Protein AF-A0A3M2MD63-F1 (afdb_monomer_lite)

Organism: NCBI:txid2483351

pLDDT: mean 72.56, std 20.83, range [29.27, 95.12]

Structure (mmCIF, N/CA/C/O backbone):
data_AF-A0A3M2MD63-F1
#
_entry.id   AF-A0A3M2MD63-F1
#
loop_
_atom_site.group_PDB
_atom_site.id
_atom_site.type_symbol
_atom_site.label_atom_id
_atom_site.label_alt_id
_atom_site.label_comp_id
_atom_site.label_asym_id
_atom_site.label_entity_id
_atom_site.label_seq_id
_atom_site.pdbx_PDB_ins_code
_atom_site.Cartn_x
_atom_site.Cartn_y
_atom_site.Cartn_z
_atom_site.occupancy
_atom_site.B_iso_or_equiv
_atom_site.auth_seq_id
_atom_site.auth_comp_id
_atom_site.auth_asym_id
_atom_site.auth_atom_id
_atom_site.pdbx_PDB_model_num
ATOM 1 N N . MET A 1 1 ? -35.003 16.819 6.959 1.00 34.81 1 MET A N 1
ATOM 2 C CA . MET A 1 1 ? -33.809 17.686 7.062 1.00 34.81 1 MET A CA 1
ATOM 3 C C . MET A 1 1 ? -33.260 17.572 8.483 1.00 34.81 1 MET A C 1
ATOM 5 O O . MET A 1 1 ? -33.842 18.150 9.390 1.00 34.81 1 MET A O 1
ATOM 9 N N . ARG A 1 2 ? -32.245 16.727 8.723 1.00 33.16 2 ARG A N 1
ATOM 10 C CA . ARG A 1 2 ? -31.635 16.552 10.056 1.00 33.16 2 ARG A CA 1
ATOM 11 C C . ARG A 1 2 ? -30.313 17.308 10.093 1.00 33.16 2 ARG A C 1
ATOM 13 O O . ARG A 1 2 ? -29.448 17.103 9.254 1.00 33.16 2 ARG A O 1
ATOM 20 N N . ASN A 1 3 ? -30.243 18.237 11.033 1.00 32.06 3 ASN A N 1
ATOM 21 C CA . ASN A 1 3 ? -29.207 19.243 11.169 1.00 32.06 3 ASN A CA 1
ATOM 22 C C . ASN A 1 3 ? -28.054 18.652 12.000 1.00 32.06 3 ASN A C 1
ATOM 24 O O . ASN A 1 3 ? -28.182 18.498 13.214 1.00 32.06 3 ASN A O 1
ATOM 28 N N . THR A 1 4 ? -26.959 18.259 11.348 1.00 32.97 4 THR A N 1
ATOM 29 C CA . THR A 1 4 ? -25.766 17.706 12.005 1.00 32.97 4 THR A CA 1
ATOM 30 C C . THR A 1 4 ? -24.944 18.849 12.594 1.00 32.97 4 THR A C 1
ATOM 32 O O . THR A 1 4 ? -24.151 19.477 11.894 1.00 32.97 4 THR A O 1
ATOM 35 N N . ARG A 1 5 ? -25.121 19.143 13.885 1.00 36.31 5 ARG A N 1
ATOM 36 C CA . ARG A 1 5 ? -24.232 20.079 14.586 1.00 36.31 5 ARG A CA 1
ATOM 37 C C . ARG A 1 5 ? -22.973 19.344 15.037 1.00 36.31 5 ARG A C 1
ATOM 39 O O . ARG A 1 5 ? -23.037 18.423 15.843 1.00 36.31 5 ARG A O 1
ATOM 46 N N . ARG A 1 6 ? -21.835 19.762 14.483 1.00 39.31 6 ARG A N 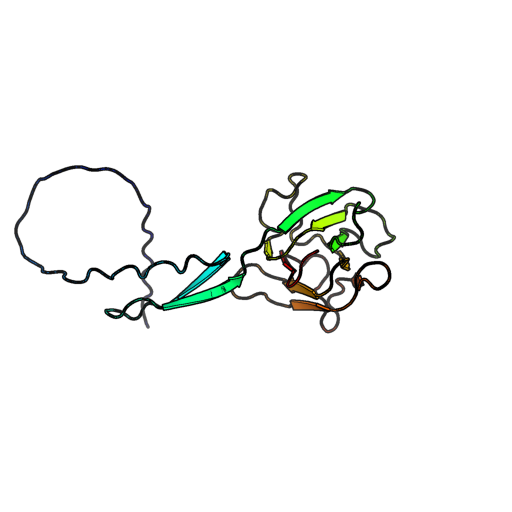1
ATOM 47 C CA . ARG A 1 6 ? -20.490 19.313 14.856 1.00 39.31 6 ARG A CA 1
ATOM 48 C C . ARG A 1 6 ? -20.013 20.150 16.041 1.00 39.31 6 ARG A C 1
ATOM 50 O O . ARG A 1 6 ? -19.951 21.369 15.920 1.00 39.31 6 ARG A O 1
ATOM 57 N N . PHE A 1 7 ? -19.648 19.512 17.149 1.00 33.44 7 PHE A N 1
ATOM 58 C CA . PHE A 1 7 ? -18.907 20.164 18.229 1.00 33.44 7 PHE A CA 1
ATOM 59 C C . PHE A 1 7 ? -17.486 19.601 18.271 1.00 33.44 7 PHE A C 1
ATOM 61 O O . PHE A 1 7 ? -17.294 18.390 18.339 1.00 33.44 7 PHE A O 1
ATOM 68 N N . ARG A 1 8 ? -16.494 20.495 18.201 1.00 36.56 8 ARG A N 1
ATOM 69 C CA . ARG A 1 8 ? -15.094 20.211 18.535 1.00 36.56 8 ARG A CA 1
ATOM 70 C C . ARG A 1 8 ? -14.917 20.515 20.022 1.00 36.56 8 ARG A C 1
ATOM 72 O O . ARG A 1 8 ? -15.187 21.643 20.421 1.00 36.56 8 ARG A O 1
ATOM 79 N N . LEU A 1 9 ? -14.446 19.556 20.816 1.00 33.88 9 LEU A N 1
ATOM 80 C CA . LEU A 1 9 ? -13.832 19.865 22.109 1.00 33.88 9 LEU A CA 1
ATOM 81 C C . LEU A 1 9 ? -12.313 19.798 21.943 1.00 33.88 9 LEU A C 1
ATOM 83 O O . LEU A 1 9 ? -11.765 18.740 21.647 1.00 33.88 9 LEU A O 1
ATOM 87 N N . GLN A 1 10 ? -11.649 20.940 22.126 1.00 35.09 10 GLN A N 1
ATOM 88 C CA . GLN A 1 10 ? -10.228 20.991 22.454 1.00 35.09 10 GLN A CA 1
ATOM 89 C C . GLN A 1 10 ? -10.098 20.759 23.960 1.00 35.09 10 GLN A C 1
ATOM 91 O O . GLN A 1 10 ? -10.742 21.444 24.755 1.00 35.09 10 GLN A O 1
ATOM 96 N N . ALA A 1 11 ? -9.293 19.776 24.349 1.00 36.00 11 ALA A N 1
ATOM 97 C CA . ALA A 1 11 ? -8.938 19.563 25.740 1.00 36.00 11 ALA A CA 1
ATOM 98 C C . ALA A 1 11 ? -7.931 20.640 26.166 1.00 36.00 11 ALA A C 1
ATOM 100 O O . ALA A 1 11 ? -6.835 20.712 25.615 1.00 36.00 11 ALA A O 1
ATOM 101 N N . ALA A 1 12 ? -8.291 21.457 27.153 1.00 34.31 12 ALA A N 1
ATOM 102 C CA . ALA A 1 12 ? -7.340 22.256 27.913 1.00 34.31 12 ALA A CA 1
ATOM 103 C C . ALA A 1 12 ? -7.450 21.845 29.383 1.00 34.31 12 ALA A C 1
ATOM 105 O O . ALA A 1 12 ? -8.503 21.979 30.007 1.00 34.31 12 ALA A O 1
ATOM 106 N N . ALA A 1 13 ? -6.362 21.283 29.904 1.00 42.88 13 ALA A N 1
ATOM 107 C CA . ALA A 1 13 ? -6.184 20.991 31.315 1.00 42.88 13 ALA A CA 1
ATOM 108 C C . ALA A 1 13 ? -5.993 22.307 32.087 1.00 42.88 13 ALA A C 1
ATOM 110 O O . ALA A 1 13 ? -5.172 23.135 31.700 1.00 42.88 13 ALA A O 1
ATOM 111 N N . GLY A 1 14 ? -6.731 22.498 33.179 1.00 31.11 14 GLY A N 1
ATOM 112 C CA . GLY A 1 14 ? -6.553 23.655 34.055 1.00 31.11 14 GLY A CA 1
ATOM 113 C C . GLY A 1 14 ? -7.617 23.725 35.143 1.00 31.11 14 GLY A C 1
ATOM 114 O O . GLY A 1 14 ? -8.774 24.025 34.869 1.00 31.11 14 GLY A O 1
ATOM 115 N N . ALA A 1 15 ? -7.215 23.420 36.376 1.00 42.81 15 ALA A N 1
ATOM 116 C CA . ALA A 1 15 ? -8.030 23.535 37.578 1.00 42.81 15 ALA A CA 1
ATOM 117 C C . ALA A 1 15 ? -8.294 25.010 37.942 1.00 42.81 15 ALA A C 1
ATOM 119 O O . ALA A 1 15 ? -7.376 25.827 37.924 1.00 42.81 15 ALA A O 1
ATOM 120 N N . GLY A 1 16 ? -9.530 25.331 38.333 1.00 29.27 16 GLY A N 1
ATOM 121 C CA . GLY A 1 16 ? -9.920 26.637 38.869 1.00 29.27 16 GLY A CA 1
ATOM 122 C C . GLY A 1 16 ? -11.284 26.562 39.557 1.00 29.27 16 GLY A C 1
ATOM 123 O O . GLY A 1 16 ? -12.254 26.087 38.972 1.00 29.27 16 GLY A O 1
ATOM 124 N N . ILE A 1 17 ? -11.337 26.976 40.823 1.00 39.66 17 ILE A N 1
ATOM 125 C CA . ILE A 1 17 ? -12.488 26.877 41.729 1.00 39.66 17 ILE A CA 1
ATOM 126 C C . ILE A 1 17 ? -13.294 28.198 41.752 1.00 39.66 17 ILE A C 1
ATOM 128 O O . ILE A 1 17 ? -12.709 29.265 41.890 1.00 39.66 17 ILE A O 1
ATOM 132 N N . LEU A 1 18 ? -14.630 28.048 41.703 1.00 38.09 18 LEU A N 1
ATOM 133 C CA . LEU A 1 18 ? -15.760 28.895 42.166 1.00 38.09 18 LEU A CA 1
ATOM 134 C C . LEU A 1 18 ? -15.933 30.356 41.686 1.00 38.09 18 LEU A C 1
ATOM 136 O O . LEU A 1 18 ? -15.245 31.261 42.140 1.00 38.09 18 LEU A O 1
ATOM 140 N N . ALA A 1 19 ? -17.056 30.602 40.994 1.00 30.23 19 ALA A N 1
ATOM 141 C CA . ALA A 1 19 ? -18.049 31.633 41.345 1.00 30.23 19 ALA A CA 1
ATOM 142 C C . ALA A 1 19 ? -19.408 31.266 40.709 1.00 30.23 19 ALA A C 1
ATOM 144 O O . ALA A 1 19 ? -19.462 30.848 39.555 1.00 30.23 19 ALA A O 1
ATOM 145 N N . GLY A 1 20 ? -20.486 31.318 41.497 1.00 30.05 20 GLY A N 1
ATOM 146 C CA . GLY A 1 20 ? -21.765 30.668 41.193 1.00 30.05 20 GLY A CA 1
ATOM 147 C C . GLY A 1 20 ? -22.733 31.424 40.282 1.00 30.05 20 GLY A C 1
ATOM 148 O O . GLY A 1 20 ? -22.496 32.566 39.917 1.00 30.05 20 GLY A O 1
ATOM 149 N N . LEU A 1 21 ? -23.851 30.749 39.979 1.00 31.62 21 LEU A N 1
ATOM 150 C CA . LEU A 1 21 ? -25.202 31.301 39.784 1.00 31.62 21 LEU A CA 1
ATOM 151 C C . LEU A 1 21 ? -26.216 30.143 39.615 1.00 31.62 21 LEU A C 1
ATOM 153 O O . LEU A 1 21 ? -26.246 29.445 38.609 1.00 31.62 21 LEU A O 1
ATOM 157 N N . THR A 1 22 ? -26.983 29.921 40.686 1.00 39.66 22 THR A N 1
ATOM 158 C CA . THR A 1 22 ? -28.378 29.437 40.794 1.00 39.66 22 THR A CA 1
ATOM 159 C C . THR A 1 22 ? -29.014 28.606 39.660 1.00 39.66 22 THR A C 1
ATOM 161 O O . THR A 1 22 ? -29.437 29.153 38.643 1.00 39.66 22 THR A O 1
ATOM 164 N N . GLY A 1 23 ? -29.272 27.320 39.949 1.00 29.58 23 GLY A N 1
ATOM 165 C CA . GLY A 1 23 ? -30.350 26.515 39.345 1.00 29.58 23 GLY A CA 1
ATOM 166 C C . GLY A 1 23 ? -30.011 25.018 39.235 1.00 29.58 23 GLY A C 1
ATOM 167 O O . GLY A 1 23 ? -29.048 24.685 38.548 1.00 29.58 23 GLY A O 1
ATOM 168 N N . PRO A 1 24 ? -30.758 24.078 39.859 1.00 36.44 24 PRO A N 1
ATOM 169 C CA . PRO A 1 24 ? -30.498 22.658 39.668 1.00 36.44 24 PRO A CA 1
ATOM 170 C C . PRO A 1 24 ? -31.145 22.193 38.358 1.00 36.44 24 PRO A C 1
ATOM 172 O O . PRO A 1 24 ? -32.251 21.659 38.352 1.00 36.44 24 PRO A O 1
ATOM 175 N N . ILE A 1 25 ? -30.454 22.364 37.231 1.00 39.12 25 ILE A N 1
ATOM 176 C CA . ILE A 1 25 ? -30.670 21.455 36.103 1.00 39.12 25 ILE A CA 1
ATOM 177 C C . ILE A 1 25 ? -29.810 20.236 36.408 1.00 39.12 25 ILE A C 1
ATOM 179 O O . ILE A 1 25 ? -28.601 20.236 36.181 1.00 39.12 25 ILE A O 1
ATOM 183 N N . ALA A 1 26 ? -30.433 19.205 36.973 1.00 34.47 26 ALA A N 1
ATOM 184 C CA . ALA A 1 26 ? -29.820 17.894 37.079 1.00 34.47 26 ALA A CA 1
ATOM 185 C C . ALA A 1 26 ? -29.633 17.322 35.662 1.00 34.47 26 ALA A C 1
ATOM 187 O O . ALA A 1 26 ? -30.450 16.550 35.170 1.00 34.47 26 ALA A O 1
ATOM 188 N N . LEU A 1 27 ? -28.542 17.700 34.992 1.00 33.81 27 LEU A N 1
ATOM 189 C CA . LEU A 1 27 ? -27.960 16.919 33.903 1.00 33.81 27 LEU A CA 1
ATOM 190 C C . LEU A 1 27 ? -27.228 15.723 34.526 1.00 33.81 27 LEU A C 1
ATOM 192 O O . LEU A 1 27 ? -26.007 15.606 34.477 1.00 33.81 27 LEU A O 1
ATOM 196 N N . THR A 1 28 ? -27.987 14.811 35.135 1.00 37.47 28 THR A N 1
ATOM 197 C CA . THR A 1 28 ? -27.510 13.455 35.417 1.00 37.47 28 THR A CA 1
ATOM 198 C C . THR A 1 28 ? -27.491 12.689 34.104 1.00 37.47 28 THR A C 1
ATOM 200 O O . THR A 1 28 ? -28.397 11.935 33.768 1.00 37.47 28 THR A O 1
ATOM 203 N N . GLY A 1 29 ? -26.450 12.954 33.330 1.00 34.41 29 GLY A N 1
ATOM 204 C CA . GLY A 1 29 ? -26.118 12.259 32.101 1.00 34.41 29 GLY A CA 1
ATOM 205 C C . GLY A 1 29 ? -24.608 12.210 31.968 1.00 34.41 29 GLY A C 1
ATOM 206 O O . GLY A 1 29 ? -24.067 12.645 30.958 1.00 34.41 29 GLY A O 1
ATOM 207 N N . ALA A 1 30 ? -23.915 11.742 33.010 1.00 38.88 30 ALA A N 1
ATOM 208 C CA . ALA A 1 30 ? -22.545 11.292 32.847 1.00 38.88 30 ALA A CA 1
ATOM 209 C C . ALA A 1 30 ? -22.605 10.101 31.886 1.00 38.88 30 ALA A C 1
ATOM 211 O O . ALA A 1 30 ? -22.889 8.978 32.297 1.00 38.88 30 ALA A O 1
ATOM 212 N N . ALA A 1 31 ? -22.416 10.363 30.591 1.00 40.56 31 ALA A N 1
ATOM 213 C CA . ALA A 1 31 ? -22.064 9.325 29.645 1.00 40.56 31 ALA A CA 1
ATOM 214 C C . ALA A 1 31 ? -20.785 8.700 30.202 1.00 40.56 31 ALA A C 1
ATOM 216 O O . ALA A 1 31 ? -19.716 9.309 30.148 1.00 40.56 31 ALA A O 1
ATOM 217 N N . GLN A 1 32 ? -20.916 7.542 30.849 1.00 41.22 32 GLN A N 1
ATOM 218 C CA . GLN A 1 32 ? -19.768 6.758 31.257 1.00 41.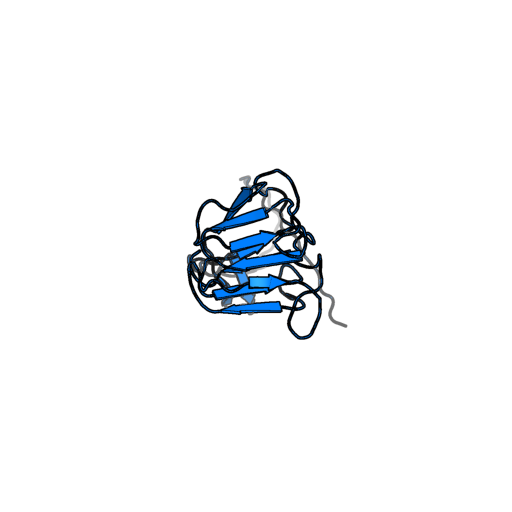22 32 GLN A CA 1
ATOM 219 C C . GLN A 1 32 ? -19.007 6.448 29.977 1.00 41.22 32 GLN A C 1
ATOM 221 O O . GLN A 1 32 ? -19.478 5.683 29.134 1.00 41.22 32 GLN A O 1
ATOM 226 N N . ALA A 1 33 ? -17.869 7.125 29.811 1.00 43.53 33 ALA A N 1
ATOM 227 C CA . ALA A 1 33 ? -16.887 6.767 28.815 1.00 43.53 33 ALA A CA 1
ATOM 228 C C . ALA A 1 33 ? -16.589 5.290 29.054 1.00 43.53 33 ALA A C 1
ATOM 230 O O . ALA A 1 33 ? -16.079 4.914 30.113 1.00 43.53 33 ALA A O 1
ATOM 231 N N . ALA A 1 34 ? -17.029 4.450 28.120 1.00 44.78 34 ALA A N 1
ATOM 232 C CA . ALA A 1 34 ? -16.710 3.043 28.168 1.00 44.78 34 ALA A CA 1
ATOM 233 C C . ALA A 1 34 ? -15.178 2.930 28.202 1.00 44.78 34 ALA A C 1
ATOM 235 O O . ALA A 1 34 ? -14.499 3.716 27.529 1.00 44.78 34 ALA A O 1
ATOM 236 N N . PRO A 1 35 ? -14.620 2.013 29.007 1.00 43.56 35 PRO A N 1
ATOM 237 C CA . PRO A 1 35 ? -13.191 1.771 28.986 1.00 43.56 35 PRO A CA 1
ATOM 238 C C . PRO A 1 35 ? -12.800 1.461 27.542 1.00 43.56 35 PRO A C 1
ATOM 240 O O . PRO A 1 35 ? -13.350 0.548 26.923 1.00 43.56 35 PRO A O 1
ATOM 243 N N . THR A 1 36 ? -11.886 2.259 26.994 1.00 47.47 36 THR A N 1
ATOM 244 C CA . THR A 1 36 ? -11.229 1.960 25.729 1.00 47.47 36 THR A CA 1
ATOM 245 C C . THR A 1 36 ? -10.677 0.551 25.851 1.00 47.47 36 THR A C 1
ATOM 247 O O . THR A 1 36 ? -9.856 0.276 26.729 1.00 47.47 36 THR A O 1
ATOM 250 N N . ALA A 1 37 ? -11.176 -0.363 25.018 1.00 45.34 37 ALA A N 1
ATOM 251 C CA . ALA A 1 37 ? -10.575 -1.674 24.880 1.00 45.34 37 ALA A CA 1
ATOM 252 C C . ALA A 1 37 ? -9.113 -1.436 24.495 1.00 45.34 37 ALA A C 1
ATOM 254 O O . ALA A 1 37 ? -8.808 -0.968 23.401 1.00 45.34 37 ALA A O 1
ATOM 255 N N . LYS A 1 38 ? -8.224 -1.660 25.461 1.00 45.16 38 LYS A N 1
ATOM 256 C CA . LYS A 1 38 ? -6.783 -1.538 25.312 1.00 45.16 38 LYS A CA 1
ATOM 257 C C . LYS A 1 38 ? -6.329 -2.784 24.561 1.00 45.16 38 LYS A C 1
ATOM 259 O O . LYS A 1 38 ? -5.952 -3.779 25.168 1.00 45.16 38 LYS A O 1
ATOM 264 N N . GLY A 1 39 ? -6.522 -2.764 23.254 1.00 49.81 39 GLY A N 1
ATOM 265 C CA . GLY A 1 39 ? -6.186 -3.861 22.369 1.00 49.81 39 GLY A CA 1
ATOM 266 C C . GLY A 1 39 ? -5.979 -3.301 20.981 1.00 49.81 39 GLY A C 1
ATOM 267 O O . GLY A 1 39 ? -6.956 -2.982 20.311 1.00 49.81 39 GLY A O 1
ATOM 268 N N . ASP A 1 40 ? -4.709 -3.153 20.627 1.00 65.25 40 ASP A N 1
ATOM 269 C CA . ASP A 1 40 ? -4.138 -3.068 19.290 1.00 65.25 40 ASP A CA 1
ATOM 270 C C . ASP A 1 40 ? -5.095 -2.540 18.208 1.00 65.25 40 ASP A C 1
ATOM 272 O O . ASP A 1 40 ? -5.453 -3.274 17.280 1.00 65.25 40 ASP A O 1
ATOM 276 N N . CYS A 1 41 ? -5.548 -1.289 18.313 1.00 62.44 41 CYS A N 1
ATOM 277 C CA . CYS A 1 41 ? -6.488 -0.733 17.345 1.00 62.44 41 CYS A CA 1
ATOM 278 C C . CYS A 1 41 ? -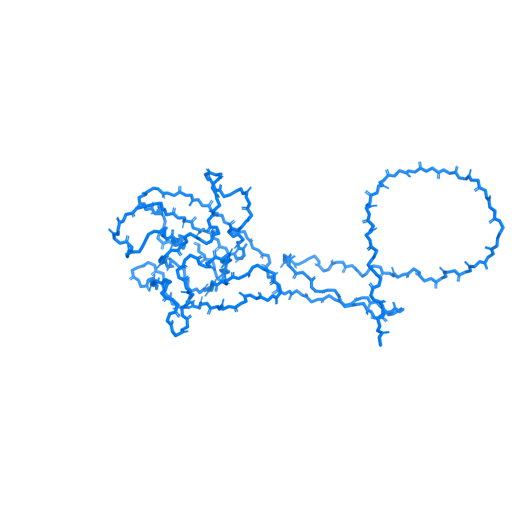6.119 0.680 16.908 1.00 62.44 41 CYS A C 1
ATOM 280 O O . CYS A 1 41 ? -6.255 1.638 17.667 1.00 62.44 41 CYS A O 1
ATOM 282 N N . GLN A 1 42 ? -5.746 0.818 15.636 1.00 68.25 42 GLN A N 1
ATOM 283 C CA . GLN A 1 42 ? -5.367 2.106 15.057 1.00 68.25 42 GLN A CA 1
ATOM 284 C C . GLN A 1 42 ? -6.587 2.927 14.616 1.00 68.25 42 GLN A C 1
ATOM 286 O O . GLN A 1 42 ? -6.604 4.147 14.755 1.00 68.25 42 GLN A O 1
ATOM 291 N N . VAL A 1 43 ? -7.647 2.264 14.132 1.00 70.62 43 VAL A N 1
ATOM 292 C CA . VAL A 1 43 ? -8.925 2.911 13.786 1.00 70.62 43 VAL A CA 1
ATOM 293 C C . VAL A 1 43 ? -10.064 2.226 14.527 1.00 70.62 43 VAL A C 1
ATOM 295 O O . VAL A 1 43 ? -10.406 1.077 14.242 1.00 70.62 43 VAL A O 1
ATOM 298 N N . THR A 1 44 ? -10.675 2.959 15.459 1.00 72.69 44 THR A N 1
ATOM 299 C CA . THR A 1 44 ? -11.813 2.489 16.259 1.00 72.69 44 THR A CA 1
ATOM 300 C C . THR A 1 44 ? -13.099 3.189 15.829 1.00 72.69 44 THR A C 1
ATOM 302 O O . THR A 1 44 ? -13.216 4.411 15.903 1.00 72.69 44 THR A O 1
ATOM 305 N N . GLU A 1 45 ? -14.097 2.406 15.433 1.00 77.00 45 GLU A N 1
ATOM 306 C CA . GLU A 1 45 ? -15.479 2.853 15.300 1.00 77.00 45 GLU A CA 1
ATOM 307 C C . GLU A 1 45 ? -16.116 2.967 16.683 1.00 77.00 45 GLU A C 1
ATOM 309 O O . GLU A 1 45 ? -16.099 2.009 17.456 1.00 77.00 45 GLU A O 1
ATOM 314 N N . ILE A 1 46 ? -16.706 4.123 16.989 1.00 81.88 46 ILE A N 1
ATOM 315 C CA . ILE A 1 46 ? -17.444 4.350 18.234 1.00 81.88 46 ILE A CA 1
ATOM 316 C C . ILE A 1 46 ? -18.912 4.580 17.887 1.00 81.88 46 ILE A C 1
ATOM 318 O O . ILE A 1 46 ? -19.265 5.582 17.267 1.00 81.88 46 ILE A O 1
ATOM 322 N N . THR A 1 47 ? -19.782 3.669 18.311 1.00 82.31 47 THR A N 1
ATOM 323 C CA . THR A 1 47 ? -21.233 3.827 18.197 1.00 82.31 47 THR A CA 1
ATOM 324 C C . THR A 1 47 ? -21.789 4.389 19.499 1.00 82.31 47 THR A C 1
ATOM 326 O O . THR A 1 47 ? -21.682 3.770 20.558 1.00 82.31 47 THR A O 1
ATOM 329 N N . LEU A 1 48 ? -22.406 5.568 19.422 1.00 87.94 48 LEU A N 1
ATOM 330 C CA . LEU A 1 48 ? -23.055 6.217 20.560 1.00 87.94 48 LEU A CA 1
ATOM 331 C C . LEU A 1 48 ? -24.540 5.844 20.601 1.00 87.94 48 LEU A C 1
ATOM 333 O O . LEU A 1 48 ? -25.270 6.082 19.641 1.00 87.94 48 LEU A O 1
ATOM 337 N N . HIS A 1 49 ? -24.996 5.314 21.736 1.00 87.31 49 HIS A N 1
ATOM 338 C CA . HIS A 1 49 ? -26.365 4.809 21.923 1.00 87.31 49 HIS A CA 1
ATOM 339 C C . HIS A 1 49 ? -27.219 5.715 22.832 1.00 87.31 49 HIS A C 1
ATOM 341 O O . HIS A 1 49 ? -28.119 5.249 23.533 1.00 87.31 49 HIS A O 1
ATOM 347 N N . GLY A 1 50 ? -26.930 7.021 22.850 1.00 84.81 50 GLY A N 1
ATOM 348 C CA . GLY A 1 50 ? -27.614 7.994 23.707 1.00 84.81 50 GLY A CA 1
ATOM 349 C C . GLY A 1 50 ? -27.249 7.821 25.184 1.00 84.81 50 GLY A C 1
ATOM 350 O O . GLY A 1 50 ? -26.111 8.071 25.564 1.00 84.81 50 GLY A O 1
ATOM 351 N N . SER A 1 51 ? -28.214 7.410 26.014 1.00 86.69 51 SER A N 1
ATOM 352 C CA . SER A 1 51 ? -28.010 7.140 27.449 1.00 86.69 51 SER A CA 1
ATOM 353 C C . SER A 1 51 ? -27.411 5.760 27.740 1.00 86.69 51 SER A C 1
ATOM 355 O O . SER A 1 51 ? -27.062 5.471 28.883 1.00 86.69 51 SER A O 1
ATOM 357 N N . ARG A 1 52 ? -27.310 4.892 26.727 1.00 86.12 52 ARG A N 1
ATOM 358 C CA . ARG A 1 52 ? -26.664 3.582 26.852 1.00 86.12 52 ARG A CA 1
ATOM 359 C C . ARG A 1 52 ? -25.154 3.720 26.614 1.00 86.12 52 ARG A C 1
ATOM 361 O O . ARG A 1 52 ? -24.752 4.601 25.849 1.00 86.12 52 ARG A O 1
ATOM 368 N N . PRO A 1 53 ? -24.325 2.846 27.215 1.00 80.19 53 PRO A N 1
ATOM 369 C CA . PRO A 1 53 ? -22.882 2.855 26.992 1.00 80.19 53 PRO A CA 1
ATOM 370 C C . PRO A 1 53 ? -22.537 2.813 25.503 1.00 80.19 53 PRO A C 1
ATOM 372 O O . PRO A 1 53 ? -23.184 2.095 24.737 1.00 80.19 53 PRO A O 1
ATOM 375 N N . ALA A 1 54 ? -21.521 3.578 25.101 1.00 81.44 54 ALA A N 1
ATOM 376 C CA . ALA A 1 54 ? -20.986 3.515 23.747 1.00 81.44 54 ALA A CA 1
ATOM 377 C C . ALA A 1 54 ? -20.435 2.111 23.45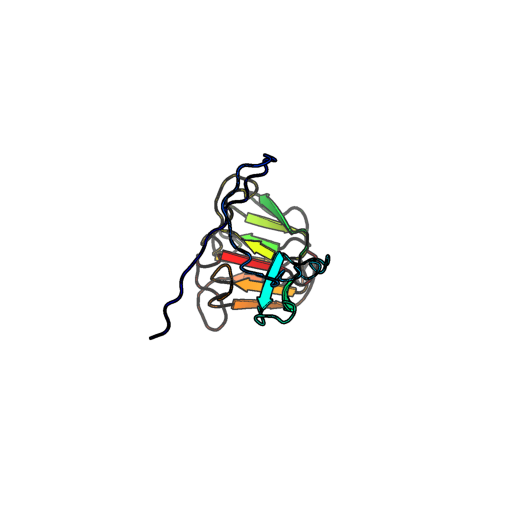7 1.00 81.44 54 ALA A C 1
ATOM 379 O O . ALA A 1 54 ? -19.861 1.468 24.337 1.00 81.44 54 ALA A O 1
ATOM 380 N N . THR A 1 55 ? -20.603 1.635 22.225 1.00 83.06 55 THR A N 1
ATOM 381 C CA . THR A 1 55 ? -19.942 0.410 21.758 1.00 83.06 55 THR A CA 1
ATOM 382 C C . THR A 1 55 ? -18.781 0.769 20.855 1.00 83.06 55 THR A C 1
ATOM 384 O O . THR A 1 55 ? -18.836 1.758 20.127 1.00 83.06 55 THR A O 1
ATOM 387 N N . HIS A 1 56 ? -17.744 -0.057 20.882 1.00 76.44 56 HIS A N 1
ATOM 388 C CA . HIS A 1 56 ? -16.535 0.147 20.101 1.00 76.44 56 HIS A CA 1
ATOM 389 C C . HIS A 1 56 ? -16.323 -1.054 19.186 1.00 76.44 56 HIS A C 1
ATOM 391 O O . HIS A 1 56 ? -16.474 -2.195 19.626 1.00 76.44 56 HIS A O 1
ATOM 397 N N . ARG A 1 57 ? -15.965 -0.808 17.927 1.00 75.12 57 ARG A N 1
ATOM 398 C CA . ARG A 1 57 ? -15.544 -1.845 16.984 1.00 75.12 57 ARG A CA 1
ATOM 399 C C . ARG A 1 57 ? -14.192 -1.460 16.407 1.00 75.12 57 ARG A C 1
ATOM 401 O O . ARG A 1 57 ? -14.035 -0.366 15.871 1.00 75.12 57 ARG A O 1
ATOM 408 N N . CYS A 1 58 ? -13.216 -2.353 16.526 1.00 72.56 58 CYS A N 1
ATOM 409 C CA . CYS A 1 58 ? -11.937 -2.136 15.874 1.00 72.56 58 CYS A CA 1
ATOM 410 C C . CYS A 1 58 ? -12.074 -2.404 14.378 1.00 72.56 58 CYS A C 1
ATOM 412 O O . CYS A 1 58 ? -12.541 -3.474 13.988 1.00 72.56 58 CYS A O 1
ATOM 414 N N . LEU A 1 59 ? -11.690 -1.4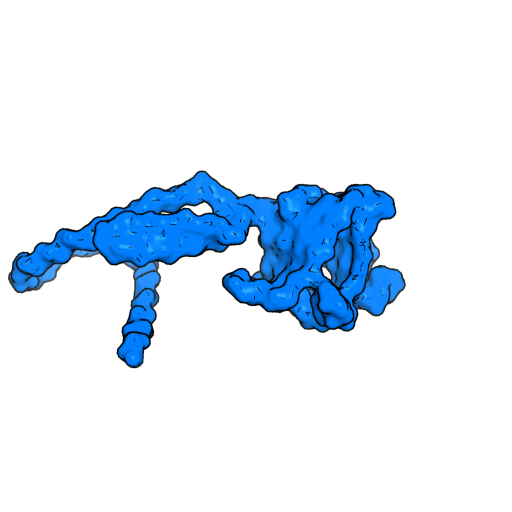31 13.557 1.00 68.94 59 LEU A N 1
ATOM 415 C CA . LEU A 1 59 ? -11.719 -1.563 12.103 1.00 68.94 59 LEU A CA 1
ATOM 416 C C . LEU A 1 59 ? -10.352 -1.907 11.527 1.00 68.94 59 LEU A C 1
ATOM 418 O O . LEU A 1 59 ? -10.282 -2.541 10.480 1.00 68.94 59 LEU A O 1
ATOM 422 N N . ARG A 1 60 ? -9.269 -1.505 12.201 1.00 65.75 60 ARG A N 1
ATOM 423 C CA . ARG A 1 60 ? -7.897 -1.800 11.778 1.00 65.75 60 ARG A CA 1
ATOM 424 C C . ARG A 1 60 ? -7.036 -2.183 12.969 1.00 65.75 60 ARG A C 1
ATOM 426 O O . ARG A 1 60 ? -6.944 -1.422 13.933 1.00 65.75 60 ARG A O 1
ATOM 433 N N . LYS A 1 61 ? -6.415 -3.357 12.866 1.00 61.09 61 LYS A N 1
ATOM 434 C CA . LYS A 1 61 ? -5.510 -3.904 13.875 1.00 61.09 61 LYS A CA 1
ATOM 435 C C . LYS A 1 61 ? -4.223 -3.077 13.918 1.00 61.09 61 LYS A C 1
ATOM 437 O O . LYS A 1 61 ? -3.650 -2.785 12.874 1.00 61.09 61 LYS A O 1
ATOM 442 N N . GLU A 1 62 ? -3.790 -2.705 15.112 1.00 61.06 62 GLU A N 1
ATOM 443 C CA . GLU A 1 62 ? -2.495 -2.071 15.351 1.00 61.06 62 GLU A CA 1
ATOM 444 C C . GLU A 1 62 ? -1.385 -3.106 15.154 1.00 61.06 62 GLU A C 1
ATOM 446 O O . GLU A 1 62 ? -1.512 -4.285 15.502 1.00 61.06 62 GLU A O 1
ATOM 451 N N . GLY A 1 63 ? -0.304 -2.653 14.546 1.00 61.22 63 GLY A N 1
ATOM 452 C CA . GLY A 1 63 ? 0.919 -3.407 14.369 1.00 61.22 63 GLY A CA 1
ATOM 453 C C . GLY A 1 63 ? 2.052 -2.433 14.081 1.00 61.22 63 GLY A C 1
ATOM 454 O O . GLY A 1 63 ? 1.813 -1.280 13.714 1.00 61.22 63 GLY A O 1
ATOM 455 N N . THR A 1 64 ? 3.283 -2.875 14.300 1.00 69.56 64 THR A N 1
ATOM 456 C CA . THR A 1 64 ? 4.459 -2.053 14.032 1.00 69.56 64 THR A CA 1
ATOM 457 C C . THR A 1 64 ? 4.860 -2.246 12.578 1.00 69.56 64 THR A C 1
ATOM 459 O O . THR A 1 64 ? 5.465 -3.261 12.241 1.00 69.56 64 THR A O 1
ATOM 462 N N . VAL A 1 65 ? 4.539 -1.275 11.723 1.00 74.06 65 VAL A N 1
ATOM 463 C CA . VAL A 1 65 ? 5.088 -1.190 10.365 1.00 74.06 65 VAL A CA 1
ATOM 464 C C . VAL A 1 65 ? 6.283 -0.242 10.382 1.00 74.06 65 VAL A C 1
ATOM 466 O O . VAL A 1 65 ? 6.175 0.889 10.850 1.00 74.06 65 VAL A O 1
ATOM 469 N N . THR A 1 66 ? 7.425 -0.701 9.880 1.00 75.19 66 THR A N 1
ATOM 470 C CA . THR A 1 66 ? 8.674 0.065 9.818 1.00 75.19 66 THR A CA 1
ATOM 471 C C . THR A 1 66 ? 9.039 0.324 8.354 1.00 75.19 66 THR A C 1
ATOM 473 O O . THR A 1 66 ? 9.564 -0.580 7.696 1.00 75.19 66 THR A O 1
ATOM 476 N N . PRO A 1 67 ? 8.747 1.521 7.813 1.00 75.00 67 PRO A N 1
ATOM 477 C CA . PRO A 1 67 ? 9.193 1.909 6.481 1.00 75.00 67 PRO A CA 1
ATOM 478 C C . PRO A 1 67 ? 10.684 2.284 6.483 1.00 75.00 67 PRO A C 1
ATOM 480 O O . PRO A 1 67 ? 11.166 2.962 7.389 1.00 75.00 67 PRO A O 1
ATOM 483 N N . ASN A 1 68 ? 11.410 1.889 5.441 1.00 77.50 68 ASN A N 1
ATOM 484 C CA . ASN A 1 68 ? 12.789 2.280 5.159 1.00 77.50 68 ASN A CA 1
ATOM 485 C C . ASN A 1 68 ? 12.950 2.514 3.649 1.00 77.50 68 ASN A C 1
ATOM 487 O O . ASN A 1 68 ? 12.486 1.707 2.854 1.00 77.50 68 ASN A O 1
ATOM 491 N N . VAL A 1 69 ? 13.602 3.597 3.230 1.00 69.56 69 VAL A N 1
ATOM 492 C CA . VAL A 1 69 ? 13.817 3.895 1.806 1.00 69.56 69 VAL A CA 1
ATOM 493 C C . VAL A 1 69 ? 15.208 3.425 1.381 1.00 69.56 69 VAL A C 1
ATOM 495 O O . VAL A 1 69 ? 16.213 3.790 1.986 1.00 69.56 69 VAL A O 1
ATOM 498 N N . SER A 1 70 ? 15.272 2.657 0.294 1.00 72.56 70 SER A N 1
ATOM 499 C CA . SER A 1 70 ? 16.510 2.257 -0.378 1.00 72.56 70 SER A CA 1
ATOM 500 C C . SER A 1 70 ? 16.523 2.745 -1.826 1.00 72.56 70 SER A C 1
ATOM 502 O O . SER A 1 70 ? 15.490 2.895 -2.470 1.00 72.56 70 SER A O 1
ATOM 504 N N . VAL A 1 71 ? 17.714 3.002 -2.367 1.00 59.03 71 VAL A N 1
ATOM 505 C CA . VAL A 1 71 ? 17.891 3.541 -3.730 1.00 59.03 71 VAL A CA 1
ATOM 506 C C . VAL A 1 71 ? 18.086 2.434 -4.774 1.00 59.03 71 VAL A C 1
ATOM 508 O O . VAL A 1 71 ? 18.083 2.705 -5.968 1.00 59.03 71 VAL A O 1
ATOM 511 N N . VAL A 1 72 ? 18.323 1.190 -4.338 1.00 61.66 72 VAL A N 1
ATOM 512 C CA . VAL A 1 72 ? 18.721 0.093 -5.244 1.00 61.66 72 VAL A CA 1
ATOM 513 C C . VAL A 1 72 ? 17.955 -1.194 -4.972 1.00 61.66 72 VAL A C 1
ATOM 515 O O . VAL A 1 72 ? 17.526 -1.862 -5.907 1.00 61.66 72 VAL A O 1
ATOM 518 N N . LYS A 1 73 ? 17.827 -1.578 -3.701 1.00 71.69 73 LYS A N 1
ATOM 519 C CA . LYS A 1 73 ? 17.114 -2.787 -3.280 1.00 71.69 73 LYS A CA 1
ATOM 520 C C . LYS A 1 73 ? 16.903 -2.802 -1.778 1.00 71.69 73 LYS A C 1
ATOM 522 O O . LYS A 1 73 ? 17.710 -2.248 -1.028 1.00 71.69 73 LYS A O 1
ATOM 527 N N . CYS A 1 74 ? 15.874 -3.508 -1.361 1.00 82.31 74 CYS A N 1
ATOM 528 C CA . CYS A 1 74 ? 15.658 -3.851 0.029 1.00 82.31 74 CYS A CA 1
ATOM 529 C C . CYS A 1 74 ? 16.704 -4.874 0.509 1.00 82.31 74 CYS A C 1
ATOM 531 O O . CYS A 1 74 ? 17.248 -5.656 -0.279 1.00 82.31 74 CYS A O 1
ATOM 533 N N . ASP A 1 75 ? 17.081 -4.798 1.784 1.00 79.88 75 ASP A N 1
ATOM 534 C CA . ASP A 1 75 ? 18.166 -5.584 2.385 1.00 79.88 75 ASP A CA 1
ATOM 535 C C . ASP A 1 75 ? 17.680 -6.903 2.998 1.00 79.88 75 ASP A C 1
ATOM 537 O O . ASP A 1 75 ? 18.487 -7.776 3.325 1.00 79.88 75 ASP A O 1
ATOM 541 N N . ASN A 1 76 ? 16.362 -7.075 3.099 1.00 76.94 76 ASN A N 1
ATOM 542 C CA . ASN A 1 76 ? 15.726 -8.246 3.667 1.00 76.94 76 ASN A CA 1
ATOM 543 C C . ASN A 1 76 ? 14.667 -8.805 2.707 1.00 76.94 76 ASN A C 1
ATOM 545 O O . ASN A 1 76 ? 13.741 -8.111 2.297 1.00 76.94 76 ASN A O 1
ATOM 549 N N . SER A 1 77 ? 14.770 -10.101 2.399 1.00 79.00 77 SER A N 1
ATOM 550 C CA . SER A 1 77 ? 13.856 -10.802 1.488 1.00 79.00 77 SER A CA 1
ATOM 551 C C . SER A 1 77 ? 12.426 -10.950 2.013 1.00 79.00 77 SER A C 1
ATOM 553 O O . SER A 1 77 ? 11.590 -11.504 1.304 1.00 79.00 77 SER A O 1
ATOM 555 N N . ARG A 1 78 ? 12.160 -10.538 3.258 1.00 83.94 78 ARG A N 1
ATOM 556 C CA . ARG A 1 78 ? 10.824 -10.525 3.857 1.00 83.94 78 ARG A CA 1
ATOM 557 C C . ARG A 1 78 ? 10.102 -9.190 3.719 1.00 83.94 78 ARG A C 1
ATOM 559 O O . ARG A 1 78 ? 8.897 -9.147 3.913 1.00 83.94 78 ARG A O 1
ATOM 566 N N . GLN A 1 79 ? 10.809 -8.121 3.351 1.00 88.38 79 GLN A N 1
ATOM 567 C CA . GLN A 1 79 ? 10.209 -6.798 3.199 1.00 88.38 79 GLN A CA 1
ATOM 568 C C . GLN A 1 79 ? 9.229 -6.769 2.022 1.00 88.38 79 GLN A C 1
ATOM 570 O O . GLN A 1 79 ? 9.452 -7.391 0.982 1.00 88.38 79 GLN A O 1
ATOM 575 N N . LEU A 1 80 ? 8.157 -5.995 2.169 1.00 90.56 80 LEU A N 1
ATOM 576 C CA . LEU A 1 80 ? 7.408 -5.502 1.023 1.00 90.56 80 LEU A CA 1
ATOM 577 C C . LEU A 1 80 ? 8.220 -4.381 0.372 1.00 90.56 80 LEU A C 1
ATOM 579 O O . LEU A 1 80 ? 8.627 -3.433 1.036 1.00 90.56 80 LEU A O 1
ATOM 583 N N . GLU A 1 81 ? 8.427 -4.486 -0.931 1.00 91.56 81 GLU A N 1
ATOM 584 C CA . GLU A 1 81 ? 9.125 -3.495 -1.736 1.00 91.56 81 GLU A CA 1
ATOM 585 C C . GLU A 1 81 ? 8.109 -2.772 -2.619 1.00 91.56 81 GLU A C 1
ATOM 587 O O . GLU A 1 81 ? 7.424 -3.416 -3.417 1.00 91.56 81 GLU A O 1
ATOM 592 N N . LEU A 1 82 ? 8.013 -1.450 -2.493 1.00 92.31 82 LEU A N 1
ATOM 593 C CA . LEU A 1 82 ? 7.270 -0.591 -3.412 1.00 92.31 82 LEU A CA 1
ATOM 594 C C . LEU A 1 82 ? 8.257 0.163 -4.292 1.00 92.31 82 LEU A C 1
ATOM 596 O O . LEU A 1 82 ? 9.126 0.881 -3.799 1.00 92.31 82 LEU A O 1
ATOM 600 N N . PHE A 1 83 ? 8.114 0.004 -5.598 1.00 91.88 83 PHE A N 1
ATOM 601 C CA . PHE A 1 83 ? 8.959 0.644 -6.593 1.00 91.88 83 PHE A CA 1
ATOM 602 C C . PHE A 1 83 ? 8.256 1.882 -7.110 1.00 91.88 83 PHE A C 1
ATOM 604 O O . PHE A 1 83 ? 7.083 1.822 -7.488 1.00 91.88 83 PHE A O 1
ATOM 611 N N . TRP A 1 84 ? 8.987 2.992 -7.142 1.00 90.19 84 TRP A N 1
ATOM 612 C CA . TRP A 1 84 ? 8.473 4.229 -7.713 1.00 90.19 84 TRP A CA 1
ATOM 613 C C . TRP A 1 84 ? 8.186 4.065 -9.209 1.00 90.19 84 TRP A C 1
ATOM 615 O O . TRP A 1 84 ? 7.128 4.453 -9.687 1.00 90.19 84 TRP A O 1
ATOM 625 N N . ASP A 1 85 ? 9.096 3.411 -9.929 1.00 88.69 85 ASP A N 1
ATOM 626 C CA . ASP A 1 85 ? 9.013 3.218 -11.373 1.00 88.69 85 ASP A CA 1
ATOM 627 C C . ASP A 1 85 ? 8.653 1.767 -11.730 1.00 88.69 85 ASP A C 1
ATOM 629 O O . ASP A 1 85 ? 9.041 0.811 -11.052 1.00 88.69 85 ASP A O 1
ATOM 633 N N . SER A 1 86 ? 7.906 1.602 -12.823 1.00 85.75 86 SER A N 1
ATOM 634 C CA . SER A 1 86 ? 7.546 0.305 -13.404 1.00 85.75 86 SER A CA 1
ATOM 635 C C . SER A 1 86 ? 8.168 0.153 -14.801 1.00 85.75 86 SER A C 1
ATOM 637 O O . SER A 1 86 ? 8.228 1.133 -15.547 1.00 85.75 86 SER A O 1
ATOM 639 N N . PRO A 1 87 ? 8.614 -1.055 -15.202 1.00 84.75 87 PRO A N 1
ATOM 640 C CA . PRO A 1 87 ? 8.637 -2.298 -14.420 1.00 84.75 87 PRO A CA 1
ATOM 641 C C . PRO A 1 87 ? 9.691 -2.260 -13.302 1.00 84.75 87 PRO A C 1
ATOM 643 O O . PRO A 1 87 ? 10.552 -1.392 -13.296 1.00 84.75 87 PRO A O 1
ATOM 646 N N . ILE A 1 88 ? 9.691 -3.252 -12.403 1.00 84.50 88 ILE A N 1
ATOM 647 C CA . ILE A 1 88 ? 10.661 -3.383 -11.288 1.00 84.50 88 ILE A CA 1
ATOM 648 C C . ILE A 1 88 ? 12.133 -3.207 -11.738 1.00 84.50 88 ILE A C 1
ATOM 650 O O . ILE A 1 88 ? 12.977 -2.748 -10.973 1.00 84.50 88 ILE A O 1
ATOM 654 N N . SER A 1 89 ? 12.463 -3.554 -12.988 1.00 81.50 89 SER A N 1
ATOM 655 C CA . SER A 1 89 ? 13.807 -3.417 -13.565 1.00 81.50 89 SER A CA 1
ATOM 656 C C . SER A 1 89 ? 14.156 -2.019 -14.094 1.00 81.50 89 SER A C 1
ATOM 658 O O . SER A 1 89 ? 15.273 -1.836 -14.572 1.00 81.50 89 SER A O 1
ATOM 660 N N . ALA A 1 90 ? 13.230 -1.057 -14.068 1.00 80.19 90 ALA A N 1
ATOM 661 C CA . ALA A 1 90 ? 13.451 0.305 -14.559 1.00 80.19 90 ALA A CA 1
ATOM 662 C C . ALA A 1 90 ? 14.512 1.061 -13.738 1.00 80.19 90 ALA A C 1
ATOM 664 O O . ALA A 1 90 ? 15.171 1.960 -14.261 1.00 80.19 90 ALA A O 1
ATOM 665 N N . GLY A 1 91 ? 14.729 0.641 -12.485 1.00 79.19 91 GLY A N 1
ATOM 666 C CA . GLY A 1 91 ? 15.534 1.379 -11.516 1.00 79.19 91 GLY A CA 1
ATOM 667 C C . GLY A 1 91 ? 14.759 2.572 -10.955 1.00 79.19 91 GLY A C 1
ATOM 668 O O . GLY A 1 91 ? 13.776 3.002 -11.540 1.00 79.19 91 GLY A O 1
ATOM 669 N N . GLY A 1 92 ? 15.180 3.075 -9.796 1.00 84.81 92 GLY A N 1
ATOM 670 C CA . GLY A 1 92 ? 14.487 4.157 -9.095 1.00 84.81 92 GLY A CA 1
ATOM 671 C C . GLY A 1 92 ? 14.447 3.926 -7.583 1.00 84.81 92 GLY A C 1
ATOM 672 O O . GLY A 1 92 ? 14.964 2.915 -7.098 1.00 84.81 92 GLY A O 1
ATOM 673 N N . PRO A 1 93 ? 13.869 4.865 -6.815 1.00 87.88 93 PRO A N 1
ATOM 674 C CA . PRO A 1 93 ? 13.671 4.690 -5.382 1.00 87.88 93 PRO A CA 1
ATOM 675 C C . PRO A 1 93 ? 12.786 3.476 -5.075 1.00 87.88 93 PRO A C 1
ATOM 677 O O . PRO A 1 93 ? 11.811 3.205 -5.781 1.00 87.88 93 PRO A O 1
ATOM 680 N N . VAL A 1 94 ? 13.101 2.789 -3.977 1.00 89.94 94 VAL A N 1
ATOM 681 C CA . VAL A 1 94 ? 12.345 1.646 -3.460 1.00 89.94 94 VAL A CA 1
ATOM 682 C C . VAL A 1 94 ? 12.010 1.888 -1.989 1.00 89.94 94 VAL A C 1
ATOM 684 O O . VAL A 1 94 ? 12.904 2.131 -1.177 1.00 89.94 94 VAL A O 1
ATOM 687 N N . LEU A 1 95 ? 10.731 1.806 -1.628 1.00 90.69 95 LEU A N 1
ATOM 688 C CA . LEU A 1 95 ? 10.293 1.802 -0.234 1.00 90.69 95 LEU A CA 1
ATOM 689 C C . LEU A 1 95 ? 10.214 0.359 0.257 1.00 90.69 95 LEU A C 1
ATOM 691 O O . LEU A 1 95 ? 9.430 -0.438 -0.249 1.00 90.69 95 LEU A O 1
ATOM 695 N N . CYS A 1 96 ? 11.021 0.044 1.256 1.00 89.69 96 CYS A N 1
ATOM 696 C CA . CYS A 1 96 ? 11.092 -1.242 1.927 1.00 89.69 96 CYS A CA 1
ATOM 697 C C . CYS A 1 96 ? 10.270 -1.182 3.211 1.00 89.69 96 CYS A C 1
ATOM 699 O O . CYS A 1 96 ? 10.517 -0.348 4.079 1.00 89.69 96 CYS A O 1
ATOM 701 N N . ILE A 1 97 ? 9.297 -2.067 3.355 1.00 89.00 97 ILE A N 1
ATOM 702 C CA . ILE A 1 97 ? 8.358 -2.067 4.471 1.00 89.00 97 ILE A CA 1
ATOM 703 C C . ILE A 1 97 ? 8.490 -3.401 5.206 1.00 89.00 97 ILE A C 1
ATOM 705 O O . ILE A 1 97 ? 8.318 -4.464 4.612 1.00 89.00 97 ILE A O 1
ATOM 709 N N . LEU A 1 98 ? 8.806 -3.334 6.500 1.00 87.44 98 LEU A N 1
ATOM 710 C CA . LEU A 1 98 ? 8.886 -4.484 7.403 1.00 87.44 98 LEU A CA 1
ATOM 711 C C . LEU A 1 98 ? 7.791 -4.387 8.474 1.00 87.44 98 LEU A C 1
ATOM 713 O O . LEU A 1 98 ? 7.420 -3.294 8.896 1.00 87.44 98 LEU A O 1
ATOM 717 N N . GLY A 1 99 ? 7.327 -5.524 8.959 1.00 86.06 99 GLY A N 1
ATOM 718 C CA . GLY A 1 99 ? 6.405 -5.693 10.066 1.00 86.06 99 GLY A CA 1
ATOM 719 C C . GLY A 1 99 ? 5.001 -6.071 9.620 1.00 86.06 99 GLY A C 1
ATOM 720 O O . GLY A 1 99 ? 4.773 -6.650 8.560 1.00 86.06 99 GLY A O 1
ATOM 721 N N . LYS A 1 100 ? 4.034 -5.718 10.456 1.00 86.62 100 LYS A N 1
ATOM 722 C CA . LYS A 1 100 ? 2.614 -6.011 10.270 1.00 86.62 100 LYS A CA 1
ATOM 723 C C . LYS A 1 100 ? 1.801 -4.794 10.661 1.00 86.62 100 LYS A C 1
ATOM 725 O O . LYS A 1 100 ? 2.181 -4.073 11.579 1.00 86.62 100 LYS A O 1
ATOM 730 N N . GLY A 1 101 ? 0.644 -4.612 10.036 1.00 84.88 101 GLY A N 1
ATOM 731 C CA . GLY A 1 101 ? -0.280 -3.536 10.371 1.00 84.88 101 GLY A CA 1
ATOM 732 C C . GLY A 1 101 ? -0.547 -2.645 9.174 1.00 84.88 101 GLY A C 1
ATOM 733 O O . GLY A 1 101 ? -0.635 -3.123 8.049 1.00 84.88 101 GLY A O 1
ATOM 734 N N . TRP A 1 102 ? -0.719 -1.356 9.425 1.00 85.62 102 TRP A N 1
ATOM 735 C CA . TRP A 1 102 ? -1.176 -0.402 8.428 1.00 85.62 102 TRP A CA 1
ATOM 736 C C . TRP A 1 102 ? -0.203 0.770 8.308 1.00 85.62 102 TRP A C 1
ATOM 738 O O . TRP A 1 102 ? 0.275 1.288 9.317 1.00 85.62 102 TRP A O 1
ATOM 748 N N . LEU A 1 103 ? 0.066 1.200 7.078 1.00 87.12 103 LEU A N 1
ATOM 749 C CA . LEU A 1 103 ? 0.920 2.340 6.764 1.00 87.12 103 LEU A CA 1
ATOM 750 C C . LEU A 1 103 ? 0.184 3.304 5.832 1.00 87.12 103 LEU A C 1
ATOM 752 O O . LEU A 1 103 ? -0.232 2.919 4.738 1.00 87.12 103 LEU A O 1
ATOM 756 N N . ASN A 1 104 ? 0.068 4.564 6.256 1.00 88.00 104 ASN A N 1
ATOM 757 C CA . ASN A 1 104 ? -0.359 5.659 5.393 1.00 88.00 104 ASN A CA 1
ATOM 758 C C . ASN A 1 104 ? 0.842 6.223 4.644 1.00 88.00 104 ASN A C 1
ATOM 760 O O . ASN A 1 104 ? 1.734 6.820 5.248 1.00 88.00 104 ASN A O 1
ATOM 764 N N . LEU A 1 105 ? 0.837 6.111 3.327 1.00 88.75 105 LEU A N 1
ATOM 765 C CA . LEU A 1 105 ? 1.851 6.737 2.495 1.00 88.75 105 LEU A CA 1
ATOM 766 C C . LEU A 1 105 ? 1.646 8.251 2.372 1.00 88.75 105 LEU A C 1
ATOM 768 O O . LEU A 1 105 ? 2.553 8.929 1.910 1.00 88.75 105 LEU A O 1
ATOM 772 N N . ALA A 1 106 ? 0.515 8.809 2.819 1.00 86.50 106 ALA A N 1
ATOM 773 C CA . ALA A 1 106 ? 0.315 10.258 2.887 1.00 86.50 106 ALA A CA 1
ATOM 774 C C . ALA A 1 106 ? 0.833 10.905 4.183 1.00 86.50 106 ALA A C 1
ATOM 776 O O . ALA A 1 106 ? 0.937 12.133 4.243 1.00 86.50 106 ALA A O 1
ATOM 777 N N . ASP A 1 107 ? 1.158 10.116 5.215 1.00 79.88 107 ASP A N 1
ATOM 778 C CA . ASP A 1 107 ? 1.689 10.662 6.465 1.00 79.88 107 ASP A CA 1
ATOM 779 C C . ASP A 1 107 ? 3.149 11.078 6.236 1.00 79.88 107 ASP A C 1
ATOM 781 O O . ASP A 1 107 ? 4.023 10.256 5.951 1.00 79.88 107 ASP A O 1
ATOM 785 N N . GLY A 1 108 ? 3.394 12.388 6.298 1.00 58.38 108 GLY A N 1
ATOM 786 C CA . GLY A 1 108 ? 4.683 13.008 6.005 1.00 58.38 108 GLY A CA 1
ATOM 787 C C . GLY A 1 108 ? 5.697 12.806 7.125 1.00 58.38 108 GLY A C 1
ATOM 788 O O . GLY A 1 108 ? 5.930 13.731 7.890 1.00 58.38 108 GLY A O 1
ATOM 789 N N . ASP A 1 109 ? 6.261 11.606 7.217 1.00 55.28 109 ASP A N 1
ATOM 790 C CA . ASP A 1 109 ? 7.555 11.322 7.859 1.00 55.28 109 ASP A CA 1
ATOM 791 C C . ASP A 1 109 ? 8.049 9.918 7.453 1.00 55.28 109 ASP A C 1
ATOM 793 O O . ASP A 1 109 ? 8.451 9.091 8.272 1.00 55.28 109 ASP A O 1
ATOM 797 N N . GLN A 1 110 ? 7.943 9.584 6.163 1.00 66.75 110 GLN A N 1
ATOM 798 C CA . GLN A 1 110 ? 8.600 8.376 5.657 1.00 66.75 110 GLN A CA 1
ATOM 799 C C . GLN A 1 110 ? 10.110 8.609 5.624 1.00 66.75 110 GLN A C 1
ATOM 801 O O . GLN A 1 110 ? 10.555 9.750 5.576 1.00 66.75 110 GLN A O 1
ATOM 806 N N . ALA A 1 111 ? 10.895 7.530 5.681 1.00 56.09 111 ALA A N 1
ATOM 807 C CA . ALA A 1 111 ? 12.308 7.514 6.086 1.00 56.09 111 ALA A CA 1
ATOM 808 C C . ALA A 1 111 ? 13.276 8.505 5.388 1.00 56.09 111 ALA A C 1
ATOM 810 O O . ALA A 1 111 ? 14.399 8.676 5.857 1.00 56.09 111 ALA A O 1
ATOM 811 N N . ASP A 1 112 ? 12.881 9.159 4.295 1.00 60.59 112 ASP A N 1
ATOM 812 C CA . ASP A 1 112 ? 13.658 10.163 3.559 1.00 60.59 112 ASP A CA 1
ATOM 813 C C . ASP A 1 112 ? 13.019 11.572 3.522 1.00 60.59 112 ASP A C 1
ATOM 815 O O . ASP A 1 112 ? 13.479 12.443 2.778 1.00 60.59 112 ASP A O 1
ATOM 819 N N . GLY A 1 113 ? 11.957 11.809 4.298 1.00 62.28 113 GLY A N 1
ATOM 820 C CA . GLY A 1 113 ? 11.184 13.052 4.296 1.00 62.28 113 GLY A CA 1
ATOM 821 C C . GLY A 1 113 ? 10.347 13.265 3.029 1.00 62.28 113 GLY A C 1
ATOM 822 O O . GLY A 1 113 ? 9.804 14.357 2.836 1.00 62.28 113 GLY A O 1
ATOM 823 N N . ARG A 1 114 ? 10.246 12.260 2.145 1.00 70.06 114 ARG A N 1
ATOM 824 C CA . ARG A 1 114 ? 9.373 12.294 0.967 1.00 70.06 114 ARG A CA 1
ATOM 825 C C . ARG A 1 114 ? 8.013 11.694 1.292 1.00 70.06 114 ARG A C 1
ATOM 827 O O . ARG A 1 114 ? 7.829 10.960 2.255 1.00 70.06 114 ARG A O 1
ATOM 834 N N . ASN A 1 115 ? 7.052 12.045 0.451 1.00 83.69 115 ASN A N 1
ATOM 835 C CA . ASN A 1 115 ? 5.703 11.513 0.483 1.00 83.69 115 ASN A CA 1
ATOM 836 C C . ASN A 1 115 ? 5.574 10.451 -0.624 1.00 83.69 115 ASN A C 1
ATOM 838 O O . ASN A 1 115 ? 5.689 10.793 -1.802 1.00 83.69 115 ASN A O 1
ATOM 842 N N . TRP A 1 116 ? 5.366 9.190 -0.242 1.00 88.44 116 TRP A N 1
ATOM 843 C CA . TRP A 1 116 ? 5.143 8.048 -1.135 1.00 88.44 116 TRP A CA 1
ATOM 844 C C . TRP A 1 116 ? 3.687 7.891 -1.583 1.00 88.44 116 TRP A C 1
ATOM 846 O O . TRP A 1 116 ? 3.390 6.992 -2.370 1.00 88.44 116 TRP A O 1
ATOM 856 N N . ASN A 1 117 ? 2.784 8.759 -1.119 1.00 91.44 117 ASN A N 1
ATOM 857 C CA . ASN A 1 117 ? 1.422 8.826 -1.624 1.00 91.44 117 ASN A CA 1
ATOM 858 C C . ASN A 1 117 ? 1.443 9.060 -3.129 1.00 91.44 117 ASN A C 1
ATOM 860 O O . ASN A 1 117 ? 2.050 10.031 -3.602 1.00 91.44 117 ASN A O 1
ATOM 864 N N . ASP A 1 118 ? 0.742 8.201 -3.861 1.00 91.62 118 ASP A N 1
ATOM 865 C CA . ASP A 1 118 ? 0.594 8.322 -5.306 1.00 91.62 118 ASP A CA 1
ATOM 866 C C . ASP A 1 118 ? 1.957 8.298 -6.022 1.00 91.62 118 ASP A C 1
ATOM 868 O O . ASP A 1 118 ? 2.234 9.145 -6.876 1.00 91.62 118 ASP A O 1
ATOM 872 N N . LYS A 1 119 ? 2.873 7.418 -5.589 1.00 91.94 119 LYS A N 1
ATOM 873 C CA . LYS A 1 119 ? 4.209 7.257 -6.208 1.00 91.94 119 LYS A CA 1
ATOM 874 C C . LYS A 1 119 ? 4.550 5.844 -6.643 1.00 91.94 119 LYS A C 1
ATOM 876 O O . LYS A 1 119 ? 5.448 5.668 -7.454 1.00 91.94 119 LYS A O 1
ATOM 881 N N . ALA A 1 120 ? 3.942 4.834 -6.029 1.00 92.62 120 ALA A N 1
ATOM 882 C CA . ALA A 1 120 ? 4.302 3.458 -6.325 1.00 92.62 120 ALA A CA 1
ATOM 883 C C . ALA A 1 120 ? 3.685 3.028 -7.663 1.00 92.62 120 ALA A C 1
ATOM 885 O O . ALA A 1 120 ? 2.479 3.175 -7.864 1.00 92.62 120 ALA A O 1
ATOM 886 N N . SER A 1 121 ? 4.512 2.432 -8.523 1.00 93.88 121 SER A N 1
ATOM 887 C CA . SER A 1 121 ? 4.115 1.888 -9.829 1.00 93.88 121 SER A CA 1
ATOM 888 C C . SER A 1 121 ? 4.230 0.359 -9.908 1.00 93.88 121 SER A C 1
ATOM 890 O O . SER A 1 121 ? 3.577 -0.290 -10.729 1.00 93.88 121 SER A O 1
ATOM 892 N N . ALA A 1 122 ? 5.042 -0.251 -9.042 1.00 93.81 122 ALA A N 1
ATOM 893 C CA . ALA A 1 122 ? 5.170 -1.701 -8.940 1.00 93.81 122 ALA A CA 1
ATOM 894 C C . ALA A 1 122 ? 5.471 -2.149 -7.509 1.00 93.81 122 ALA A C 1
ATOM 896 O O . ALA A 1 122 ? 5.851 -1.346 -6.655 1.00 93.81 122 ALA A O 1
ATOM 897 N N . TRP A 1 123 ? 5.315 -3.444 -7.246 1.00 93.44 123 TRP A N 1
ATOM 898 C CA . TRP A 1 123 ? 5.543 -4.011 -5.923 1.00 93.44 123 TRP A CA 1
ATOM 899 C C . TRP A 1 123 ? 6.069 -5.447 -5.976 1.00 93.44 123 TRP A C 1
ATOM 901 O O . TRP A 1 123 ? 5.827 -6.195 -6.926 1.00 93.44 123 TRP A O 1
ATOM 911 N N . ARG A 1 124 ? 6.780 -5.843 -4.920 1.00 91.56 124 ARG A N 1
ATOM 912 C CA . ARG A 1 124 ? 7.186 -7.226 -4.642 1.00 91.56 124 ARG A CA 1
ATOM 913 C C . ARG A 1 124 ? 7.030 -7.488 -3.153 1.00 91.56 124 ARG A C 1
ATOM 915 O O . ARG A 1 124 ? 7.643 -6.796 -2.349 1.00 91.56 124 ARG A O 1
ATOM 922 N N . ALA A 1 125 ? 6.218 -8.465 -2.779 1.00 89.62 125 ALA A N 1
ATOM 923 C CA . ALA A 1 125 ? 5.943 -8.759 -1.381 1.00 89.62 125 ALA A CA 1
ATOM 924 C C . ALA A 1 125 ? 6.818 -9.911 -0.885 1.00 89.62 125 ALA A C 1
ATOM 926 O O . ALA A 1 125 ? 6.591 -11.058 -1.246 1.00 89.62 125 ALA A O 1
ATOM 927 N N . GLY A 1 126 ? 7.778 -9.632 -0.003 1.00 85.25 126 GLY A N 1
ATOM 928 C CA . GLY A 1 126 ? 8.526 -10.668 0.720 1.00 85.25 126 GLY A CA 1
ATOM 929 C C . GLY A 1 126 ? 7.714 -11.410 1.794 1.00 85.25 126 GLY A C 1
ATOM 930 O O . GLY A 1 126 ? 8.270 -12.224 2.533 1.00 85.25 126 GLY A O 1
ATOM 931 N N . CYS A 1 127 ? 6.415 -11.135 1.901 1.00 80.69 127 CYS A N 1
ATOM 932 C CA . CYS A 1 127 ? 5.542 -11.608 2.962 1.00 80.69 127 CYS A CA 1
ATOM 933 C C . CYS A 1 127 ? 4.223 -12.165 2.440 1.00 80.69 127 CYS A C 1
ATOM 935 O O . CYS A 1 127 ? 3.785 -11.892 1.328 1.00 80.69 127 CYS A O 1
ATOM 937 N N . SER A 1 128 ? 3.593 -12.966 3.299 1.00 81.44 128 SER A N 1
ATOM 938 C CA . SER A 1 128 ? 2.596 -13.938 2.856 1.00 81.44 128 SER A CA 1
ATOM 939 C C . SER A 1 128 ? 1.201 -13.392 2.565 1.00 81.44 128 SER A C 1
ATOM 941 O O . SER A 1 128 ? 0.492 -14.075 1.843 1.00 81.44 128 SER A O 1
ATOM 943 N N . SER A 1 129 ? 0.774 -12.240 3.099 1.00 89.00 129 SER A N 1
ATOM 944 C CA . SER A 1 129 ? -0.495 -11.621 2.678 1.00 89.00 129 SER A CA 1
ATOM 945 C C . SER A 1 129 ? -0.639 -10.153 3.086 1.00 89.00 129 SER A C 1
ATOM 947 O O . SER A 1 129 ? -0.164 -9.720 4.144 1.00 89.00 129 SER A O 1
ATOM 949 N N . GLY A 1 130 ? -1.357 -9.399 2.258 1.00 91.62 130 GLY A N 1
ATOM 950 C CA . GLY A 1 130 ? -1.688 -8.001 2.491 1.00 91.62 130 GLY A CA 1
ATOM 951 C C . GLY A 1 130 ? -2.519 -7.411 1.356 1.00 91.62 130 GLY A C 1
ATOM 952 O O . GLY A 1 130 ? -2.968 -8.111 0.446 1.00 91.62 130 GLY A O 1
ATOM 953 N N . HIS A 1 131 ? -2.742 -6.105 1.422 1.00 93.31 131 HIS A N 1
ATOM 954 C CA . HIS A 1 131 ? -3.423 -5.372 0.366 1.00 93.31 131 HIS A CA 1
ATOM 955 C C . HIS A 1 131 ? -3.020 -3.902 0.321 1.00 93.31 131 HIS A C 1
ATOM 957 O O . HIS A 1 131 ? -2.455 -3.341 1.264 1.00 93.31 131 HIS A O 1
ATOM 963 N N . PHE A 1 132 ? -3.347 -3.294 -0.808 1.00 95.12 132 PHE A N 1
ATOM 964 C CA . PHE A 1 132 ? -3.109 -1.903 -1.141 1.00 95.12 132 PHE A CA 1
ATOM 965 C C . PHE A 1 132 ? -4.448 -1.180 -1.272 1.00 95.12 132 PHE A C 1
ATOM 967 O O . PHE A 1 132 ? -5.328 -1.705 -1.954 1.00 95.12 132 PHE A O 1
ATOM 974 N N . ASP A 1 133 ? -4.587 0.009 -0.681 1.00 94.50 133 ASP A N 1
ATOM 975 C CA . ASP A 1 133 ? -5.792 0.836 -0.821 1.00 94.50 133 ASP A CA 1
ATOM 976 C C . ASP A 1 133 ? -5.485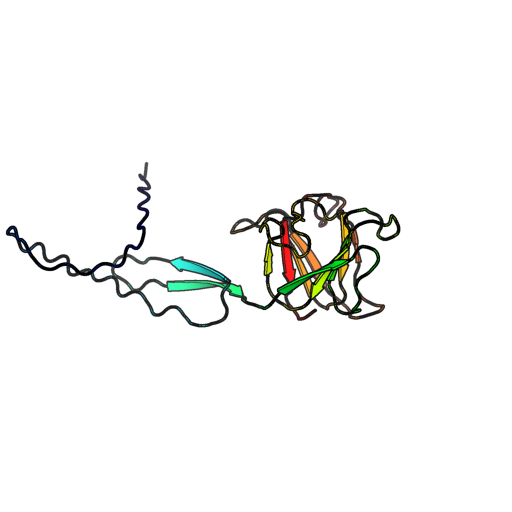 2.163 -1.525 1.00 94.50 133 ASP A C 1
ATOM 978 O O . ASP A 1 133 ? -4.465 2.815 -1.269 1.00 94.50 133 ASP A O 1
ATOM 982 N N . GLU A 1 134 ? -6.426 2.588 -2.365 1.00 93.50 134 GLU A N 1
ATOM 983 C CA . GLU A 1 134 ? -6.393 3.873 -3.067 1.00 93.50 134 GLU A CA 1
ATOM 984 C C . GLU A 1 134 ? -6.581 5.073 -2.132 1.00 93.50 134 GLU A C 1
ATOM 986 O O . GLU A 1 134 ? -6.148 6.175 -2.427 1.00 93.50 134 GLU A O 1
ATOM 991 N N . ASN A 1 135 ? -7.266 4.892 -1.003 1.00 89.56 135 ASN A N 1
ATOM 992 C CA . ASN A 1 135 ? -7.613 5.990 -0.110 1.00 89.56 135 ASN A CA 1
ATOM 993 C C . ASN A 1 135 ? -7.354 5.637 1.356 1.00 89.56 135 ASN A C 1
ATOM 995 O O . ASN A 1 135 ? -7.623 4.531 1.832 1.00 89.56 135 ASN A O 1
ATOM 999 N N . ALA A 1 136 ? -6.925 6.638 2.124 1.00 83.38 136 ALA A N 1
ATOM 1000 C CA . ALA A 1 136 ? -6.886 6.539 3.576 1.00 83.38 136 ALA A CA 1
ATOM 1001 C C . ALA A 1 136 ? -8.295 6.646 4.198 1.00 83.38 136 ALA A C 1
ATOM 1003 O O . ALA A 1 136 ? -9.176 7.364 3.724 1.00 83.38 136 ALA A O 1
ATOM 1004 N N . GLY A 1 137 ? -8.494 5.978 5.338 1.00 74.06 137 GLY A N 1
ATOM 1005 C CA . GLY A 1 137 ? -9.707 6.101 6.150 1.00 74.06 137 GLY A CA 1
ATOM 1006 C C . GLY A 1 137 ? -10.784 5.046 5.871 1.00 74.06 137 GLY A C 1
ATOM 1007 O O . GLY A 1 137 ? -10.488 3.867 5.722 1.00 74.06 137 GLY A O 1
ATOM 1008 N N . TRP A 1 138 ? -12.052 5.469 5.912 1.00 69.31 138 TRP A N 1
ATOM 1009 C CA . TRP A 1 138 ? -13.232 4.585 5.972 1.00 69.31 138 TRP A CA 1
ATOM 1010 C C . TRP A 1 138 ? -13.731 4.083 4.618 1.00 69.31 138 TRP A C 1
ATOM 1012 O O . TRP A 1 138 ? -14.540 3.161 4.562 1.00 69.31 138 TRP A O 1
ATOM 1022 N N . SER A 1 139 ? -13.285 4.715 3.541 1.00 82.56 139 SER A N 1
ATOM 1023 C CA . SER A 1 139 ? -13.604 4.327 2.176 1.00 82.56 139 SER A CA 1
ATOM 1024 C C . SER A 1 139 ? -12.274 4.065 1.490 1.00 82.56 139 SER A C 1
ATOM 1026 O O . SER A 1 139 ? -11.684 5.031 1.019 1.00 82.56 139 SER A O 1
ATOM 1028 N N . PRO A 1 140 ? -11.779 2.814 1.471 1.00 82.19 140 PRO A N 1
ATOM 1029 C CA . PRO A 1 140 ? -10.455 2.499 0.931 1.00 82.19 140 PRO A CA 1
ATOM 1030 C C . PRO A 1 140 ? -10.350 2.743 -0.583 1.00 82.19 140 PRO A C 1
ATOM 1032 O O . PRO A 1 140 ? -9.253 2.775 -1.123 1.00 82.19 140 PRO A O 1
ATOM 1035 N N . GLY A 1 141 ? -11.474 2.978 -1.271 1.00 90.12 141 GLY A N 1
ATOM 1036 C CA . GLY A 1 141 ? -11.511 3.078 -2.729 1.00 90.12 141 GLY A CA 1
ATOM 1037 C C . GLY A 1 141 ? -11.297 1.710 -3.356 1.00 90.12 141 GLY A C 1
ATOM 1038 O O . GLY A 1 141 ? -11.799 0.710 -2.832 1.00 90.12 141 GLY A O 1
ATOM 1039 N N . LYS A 1 142 ? -10.571 1.663 -4.476 1.00 93.62 142 LYS A N 1
ATOM 1040 C CA . LYS A 1 142 ? -10.122 0.387 -5.039 1.00 93.62 142 LYS A CA 1
ATOM 1041 C C . LYS A 1 142 ? -9.110 -0.272 -4.094 1.00 93.62 142 LYS A C 1
ATOM 1043 O O . LYS A 1 142 ? -8.341 0.416 -3.425 1.00 93.62 142 LYS A O 1
ATOM 1048 N N . GLN A 1 143 ? -9.129 -1.603 -4.048 1.00 94.06 143 GLN A N 1
ATOM 1049 C CA . GLN A 1 143 ? -8.197 -2.404 -3.259 1.00 94.06 143 GLN A CA 1
ATOM 1050 C C . GLN A 1 143 ? -7.536 -3.448 -4.156 1.00 94.06 143 GLN A C 1
ATOM 1052 O O . GLN A 1 143 ? -8.220 -4.064 -4.973 1.00 94.06 143 GLN A O 1
ATOM 1057 N N . GLN A 1 144 ? -6.232 -3.660 -3.990 1.00 94.69 144 GLN A N 1
ATOM 1058 C CA . GLN A 1 144 ? -5.489 -4.728 -4.662 1.00 94.69 144 GLN A CA 1
ATOM 1059 C C . GLN A 1 144 ? -4.878 -5.649 -3.612 1.00 94.69 144 GLN A C 1
ATOM 1061 O O . GLN A 1 144 ? -4.040 -5.228 -2.815 1.00 94.69 144 GLN A O 1
ATOM 1066 N N . TYR A 1 145 ? -5.308 -6.906 -3.617 1.00 93.31 145 TYR A N 1
ATOM 1067 C CA . TYR A 1 145 ? -4.865 -7.921 -2.667 1.00 93.31 145 TYR A CA 1
ATOM 1068 C C . TYR A 1 145 ? -3.684 -8.709 -3.216 1.00 93.31 145 TYR A C 1
ATOM 1070 O O . TYR A 1 145 ? -3.581 -8.947 -4.421 1.00 93.31 145 TYR A O 1
ATOM 1078 N N . PHE A 1 146 ? -2.832 -9.171 -2.312 1.00 91.31 146 PHE A N 1
ATOM 1079 C CA . PHE A 1 146 ? -1.817 -10.165 -2.611 1.00 91.31 146 PHE A CA 1
ATOM 1080 C C . PHE A 1 146 ? -1.781 -11.219 -1.508 1.00 91.31 146 PHE A C 1
ATOM 1082 O O . PHE A 1 146 ? -1.943 -10.927 -0.322 1.00 91.31 146 PHE A O 1
ATOM 1089 N N . ASP A 1 147 ? -1.568 -12.460 -1.920 1.00 87.81 147 ASP A N 1
ATOM 1090 C CA . ASP A 1 147 ? -1.440 -13.612 -1.039 1.00 87.81 147 ASP A CA 1
ATOM 1091 C C . ASP A 1 147 ? -0.426 -14.581 -1.653 1.00 87.81 147 ASP A C 1
ATOM 1093 O O . ASP A 1 147 ? -0.337 -14.715 -2.878 1.00 87.81 147 ASP A O 1
ATOM 1097 N N . GLY A 1 148 ? 0.331 -15.253 -0.794 1.00 67.00 148 GLY A N 1
ATOM 1098 C CA . GLY A 1 148 ? 1.322 -16.256 -1.163 1.00 67.00 148 GLY A CA 1
ATOM 1099 C C . GLY A 1 148 ? 2.757 -15.873 -0.802 1.00 67.00 148 GLY A C 1
ATOM 1100 O O . GLY A 1 148 ? 3.132 -14.718 -0.888 1.00 67.00 148 GLY A O 1
ATOM 1101 N N . GLY A 1 149 ? 3.529 -16.890 -0.395 1.00 62.72 149 GLY A N 1
ATOM 1102 C CA . GLY A 1 149 ? 4.995 -17.009 -0.486 1.00 62.72 149 GLY A CA 1
ATOM 1103 C C . GLY A 1 149 ? 5.912 -16.001 0.225 1.00 62.72 149 GLY A C 1
ATOM 1104 O O . GLY A 1 149 ? 5.739 -14.795 0.156 1.00 62.72 149 GLY A O 1
ATOM 1105 N N . ASP A 1 150 ? 6.985 -16.511 0.831 1.00 63.75 150 ASP A N 1
ATOM 1106 C CA . ASP A 1 150 ? 8.183 -15.758 1.210 1.00 63.75 150 ASP A CA 1
ATOM 1107 C C . ASP A 1 150 ? 9.356 -16.059 0.247 1.00 63.75 150 ASP A C 1
ATOM 1109 O O . ASP A 1 150 ? 9.398 -17.080 -0.450 1.00 63.75 150 ASP A O 1
ATOM 1113 N N . GLY A 1 151 ? 10.332 -15.149 0.162 1.00 65.44 151 GLY A N 1
ATOM 1114 C CA . GLY A 1 151 ? 11.555 -15.371 -0.620 1.00 65.44 151 GLY A CA 1
ATOM 1115 C C . GLY A 1 151 ? 11.325 -15.463 -2.146 1.00 65.44 151 GLY A C 1
ATOM 1116 O O . GLY A 1 151 ? 10.688 -14.583 -2.709 1.00 65.44 151 GLY A O 1
ATOM 1117 N N . PRO A 1 152 ? 11.849 -16.475 -2.872 1.00 64.25 152 PRO A N 1
ATOM 1118 C CA . PRO A 1 152 ? 11.744 -16.557 -4.340 1.00 64.25 152 PRO A CA 1
ATOM 1119 C C . PRO A 1 152 ? 10.321 -16.748 -4.884 1.00 64.25 152 PRO A C 1
ATOM 1121 O O . PRO A 1 152 ? 10.106 -16.592 -6.081 1.00 64.25 152 PRO A O 1
ATOM 1124 N N . SER A 1 153 ? 9.376 -17.133 -4.020 1.00 72.19 153 SER A N 1
ATOM 1125 C CA . SER A 1 153 ? 7.955 -17.297 -4.365 1.00 72.19 153 SER A CA 1
ATOM 1126 C C . SER A 1 153 ? 7.114 -16.080 -3.967 1.00 72.19 153 SER A C 1
ATOM 1128 O O . SER A 1 153 ? 5.889 -16.141 -4.043 1.00 72.19 153 SER A O 1
ATOM 1130 N N . ALA A 1 154 ? 7.774 -15.003 -3.527 1.00 79.12 154 ALA A N 1
ATOM 1131 C CA . ALA A 1 154 ? 7.178 -13.712 -3.230 1.00 79.12 154 ALA A CA 1
ATOM 1132 C C . ALA A 1 154 ? 6.328 -13.219 -4.414 1.00 79.12 154 ALA A C 1
ATOM 1134 O O . ALA A 1 154 ? 6.857 -13.088 -5.528 1.00 79.12 154 ALA A O 1
ATOM 1135 N N . PRO A 1 155 ? 5.036 -12.920 -4.214 1.00 89.38 155 PRO A N 1
ATOM 1136 C CA . PRO A 1 155 ? 4.209 -12.359 -5.259 1.00 89.38 155 PRO A CA 1
ATOM 1137 C C . PRO A 1 155 ? 4.728 -10.966 -5.620 1.00 89.38 155 PRO A C 1
ATOM 1139 O O . PRO A 1 155 ? 5.276 -10.228 -4.797 1.00 89.38 155 PRO A O 1
ATOM 1142 N N . SER A 1 156 ? 4.585 -10.611 -6.890 1.00 90.88 156 SER A N 1
ATOM 1143 C CA . SER A 1 156 ? 4.947 -9.294 -7.406 1.00 90.88 156 SER A CA 1
ATOM 1144 C C . SER A 1 156 ? 3.971 -8.881 -8.493 1.00 90.88 156 SER A C 1
ATOM 1146 O O . SER A 1 156 ? 3.325 -9.728 -9.115 1.00 90.88 156 SER A O 1
ATOM 1148 N N . GLY A 1 157 ? 3.857 -7.577 -8.710 1.00 91.88 157 GLY A N 1
ATOM 1149 C CA . GLY A 1 157 ? 2.903 -7.020 -9.653 1.00 91.88 157 GLY A CA 1
ATOM 1150 C C . GLY A 1 157 ? 3.173 -5.556 -9.968 1.00 91.88 157 GLY A C 1
ATOM 1151 O O . GLY A 1 157 ? 4.132 -4.953 -9.482 1.00 91.88 157 GLY A O 1
ATOM 1152 N N . ILE A 1 158 ? 2.308 -4.999 -10.809 1.00 93.94 158 ILE A N 1
ATOM 1153 C CA . ILE A 1 158 ? 2.310 -3.589 -11.204 1.00 93.94 158 ILE A CA 1
ATOM 1154 C C . ILE A 1 158 ? 0.972 -2.943 -10.839 1.00 93.94 158 ILE A C 1
ATOM 1156 O O . ILE A 1 158 ? -0.034 -3.639 -10.677 1.00 93.94 158 ILE A O 1
ATOM 1160 N N . PHE A 1 159 ? 0.974 -1.619 -10.725 1.00 94.56 159 PHE A N 1
ATOM 1161 C CA . PHE A 1 159 ? -0.228 -0.803 -10.586 1.00 94.56 159 PHE A CA 1
ATOM 1162 C C . PHE A 1 159 ? -0.603 -0.239 -11.966 1.00 94.56 159 PHE A C 1
ATOM 1164 O O . PHE A 1 159 ? -0.129 0.813 -12.378 1.00 94.56 159 PHE A O 1
ATOM 1171 N N . ASP A 1 160 ? -1.403 -0.974 -12.740 1.00 93.25 160 ASP A N 1
ATOM 1172 C CA . ASP A 1 160 ? -1.768 -0.626 -14.126 1.00 93.25 160 ASP A CA 1
ATOM 1173 C C . ASP A 1 160 ? -3.239 -0.201 -14.296 1.00 93.25 160 ASP A C 1
ATOM 1175 O O . ASP A 1 160 ? -3.685 0.130 -15.399 1.00 93.25 160 ASP A O 1
ATOM 1179 N N . GLY A 1 161 ? -4.010 -0.212 -13.207 1.00 92.44 161 GLY A N 1
ATOM 1180 C CA . GLY A 1 161 ? -5.433 0.123 -13.179 1.00 92.44 161 GLY A CA 1
ATOM 1181 C C . GLY A 1 161 ? -6.339 -0.915 -13.840 1.00 92.44 161 GLY A C 1
ATOM 1182 O O . GLY A 1 161 ? -7.559 -0.722 -13.863 1.00 92.44 161 GLY A O 1
ATOM 1183 N N . GLN A 1 162 ? -5.788 -2.012 -14.364 1.00 92.50 162 GLN A N 1
ATOM 1184 C CA . GLN A 1 162 ? -6.549 -3.052 -15.046 1.00 92.50 162 GLN A CA 1
ATOM 1185 C C . GLN A 1 162 ? -7.180 -4.009 -14.038 1.00 92.50 162 GLN A C 1
ATOM 1187 O O . GLN A 1 162 ? -6.601 -4.303 -12.998 1.00 92.50 162 GLN A O 1
ATOM 1192 N N . GLN A 1 163 ? -8.378 -4.512 -14.358 1.00 85.38 163 GLN A N 1
ATOM 1193 C CA . GLN A 1 163 ? -9.095 -5.510 -13.549 1.00 85.38 163 GLN A CA 1
ATOM 1194 C C . GLN A 1 163 ? -9.140 -5.120 -12.056 1.00 85.38 163 GLN A C 1
ATOM 1196 O O . GLN A 1 163 ? -9.762 -4.111 -11.711 1.00 85.38 163 GLN A O 1
ATOM 1201 N N . ASP A 1 164 ? -8.420 -5.861 -11.210 1.00 84.94 164 ASP A N 1
ATOM 1202 C CA . ASP A 1 164 ? -8.353 -5.731 -9.751 1.00 84.94 164 ASP A CA 1
ATOM 1203 C C . ASP A 1 164 ? -7.064 -5.038 -9.261 1.00 84.94 164 ASP A C 1
ATOM 1205 O O . ASP A 1 164 ? -6.779 -5.011 -8.066 1.00 84.94 164 ASP A O 1
ATOM 1209 N N . HIS A 1 165 ? -6.275 -4.448 -10.165 1.00 92.25 165 HIS A N 1
ATOM 1210 C CA . HIS A 1 165 ? -5.071 -3.694 -9.817 1.00 92.25 165 HIS A CA 1
ATOM 1211 C C . HIS A 1 165 ? -5.368 -2.215 -9.581 1.00 92.25 165 HIS A C 1
ATOM 1213 O O . HIS A 1 165 ? -6.176 -1.614 -10.295 1.00 92.25 165 HIS A O 1
ATOM 1219 N N . LEU A 1 166 ? -4.694 -1.591 -8.617 1.00 94.06 166 LEU A N 1
ATOM 1220 C CA . LEU A 1 166 ? -4.729 -0.134 -8.483 1.00 94.06 166 LEU A CA 1
ATOM 1221 C C . LEU A 1 166 ? -4.153 0.530 -9.734 1.00 94.06 166 LEU A C 1
ATOM 1223 O O . LEU A 1 166 ? -3.343 -0.063 -10.449 1.00 94.06 166 LEU A O 1
ATOM 1227 N N . ALA A 1 167 ? -4.600 1.753 -10.010 1.00 93.44 167 ALA A N 1
ATOM 1228 C CA . ALA A 1 167 ? -4.000 2.560 -11.059 1.00 93.44 167 ALA A CA 1
ATOM 1229 C C . ALA A 1 167 ? -2.604 3.024 -10.637 1.00 93.44 167 ALA A C 1
ATOM 1231 O O . ALA A 1 167 ? -2.281 3.089 -9.448 1.00 93.44 167 ALA A O 1
ATOM 1232 N N . ASN A 1 168 ? -1.774 3.326 -11.633 1.00 89.38 168 ASN A N 1
ATOM 1233 C CA . ASN A 1 168 ? -0.447 3.855 -11.370 1.00 89.38 168 ASN A CA 1
ATOM 1234 C C . ASN A 1 168 ? -0.563 5.127 -10.541 1.00 89.38 168 ASN A C 1
ATOM 1236 O O . ASN A 1 168 ? -1.425 5.958 -10.837 1.00 89.38 168 ASN A O 1
ATOM 1240 N N . ASP A 1 169 ? 0.306 5.284 -9.546 1.00 88.31 169 ASP A N 1
ATOM 1241 C CA . ASP A 1 169 ? 0.339 6.494 -8.731 1.00 88.31 169 ASP A CA 1
ATOM 1242 C C . ASP A 1 169 ? -1.002 6.801 -8.040 1.00 88.31 169 ASP A C 1
ATOM 1244 O O . ASP A 1 169 ? -1.369 7.961 -7.898 1.00 88.31 169 ASP A O 1
ATOM 1248 N N . THR A 1 170 ? -1.752 5.784 -7.605 1.00 93.00 170 THR A N 1
ATOM 1249 C CA . THR A 1 170 ? -2.950 5.987 -6.760 1.00 93.00 170 THR A CA 1
ATOM 1250 C C . THR A 1 170 ? -2.857 5.287 -5.409 1.00 93.00 170 THR A C 1
ATOM 1252 O O . THR A 1 170 ? -3.851 5.167 -4.703 1.00 93.00 170 THR A O 1
ATOM 1255 N N . LEU A 1 171 ? -1.698 4.719 -5.068 1.00 94.19 171 LEU A N 1
ATOM 1256 C CA . LEU A 1 171 ? -1.508 4.026 -3.799 1.00 94.19 171 LEU A CA 1
ATOM 1257 C C . LEU A 1 171 ? -1.349 5.033 -2.653 1.00 94.19 171 LEU A C 1
ATOM 1259 O O . LEU A 1 171 ? -0.342 5.742 -2.584 1.00 94.19 171 LEU A O 1
ATOM 1263 N N . THR A 1 172 ? -2.281 5.007 -1.700 1.00 92.88 172 THR A N 1
ATOM 1264 C CA . THR A 1 172 ? -2.193 5.795 -0.459 1.00 92.88 172 THR A CA 1
ATOM 1265 C C . THR A 1 172 ? -1.876 4.934 0.754 1.00 92.88 172 THR A C 1
ATOM 1267 O O . THR A 1 172 ? -1.268 5.410 1.706 1.00 92.88 172 THR A O 1
ATOM 1270 N N . VAL A 1 173 ? -2.290 3.670 0.768 1.00 91.69 173 VAL A N 1
ATOM 1271 C CA . VAL A 1 173 ? -2.267 2.845 1.979 1.00 91.69 173 VAL A CA 1
ATOM 1272 C C . VAL A 1 173 ? -1.746 1.446 1.706 1.00 91.69 173 VAL A C 1
ATOM 1274 O O . VAL A 1 173 ? -2.155 0.793 0.750 1.00 91.69 173 VAL A O 1
ATOM 1277 N N . VAL A 1 174 ? -0.935 0.945 2.634 1.00 92.25 174 VAL A N 1
ATOM 1278 C CA . VAL A 1 174 ? -0.519 -0.457 2.689 1.00 92.25 174 VAL A CA 1
ATOM 1279 C C . VAL A 1 174 ? -1.064 -1.102 3.958 1.00 92.25 174 VAL A C 1
ATOM 1281 O O . VAL A 1 174 ? -0.858 -0.581 5.055 1.00 92.25 174 VAL A O 1
ATOM 1284 N N . THR A 1 175 ? -1.692 -2.268 3.821 1.00 90.56 175 THR A N 1
ATOM 1285 C CA . THR A 1 175 ? -2.069 -3.128 4.946 1.00 90.56 175 THR A CA 1
ATOM 1286 C C . THR A 1 175 ? -1.358 -4.471 4.835 1.00 90.56 175 THR A C 1
ATOM 1288 O O . THR A 1 175 ? -1.542 -5.212 3.872 1.00 90.56 175 THR A O 1
ATOM 1291 N N . LEU A 1 176 ? -0.579 -4.813 5.854 1.00 89.06 176 LEU A N 1
ATOM 1292 C CA . LEU A 1 176 ? 0.124 -6.081 5.999 1.00 89.06 176 LEU A CA 1
ATOM 1293 C C . LEU A 1 176 ? -0.618 -6.930 7.029 1.00 89.06 176 LEU A C 1
ATOM 1295 O O . LEU A 1 176 ? -0.683 -6.591 8.214 1.00 89.06 176 LEU A O 1
ATOM 1299 N N . GLU A 1 177 ? -1.223 -8.027 6.582 1.00 85.88 177 GLU A N 1
ATOM 1300 C CA . GLU A 1 177 ? -2.045 -8.887 7.442 1.00 85.88 177 GLU A CA 1
ATOM 1301 C C . GLU A 1 177 ? -1.196 -9.874 8.252 1.00 85.88 177 GLU A C 1
ATOM 1303 O O . GLU A 1 177 ? -1.577 -10.297 9.355 1.00 85.88 177 GLU A O 1
ATOM 1308 N N . LYS A 1 178 ? -0.017 -10.213 7.733 1.00 82.19 178 LYS A N 1
ATOM 1309 C CA . LYS A 1 178 ? 1.015 -11.031 8.374 1.00 82.19 178 LYS A CA 1
ATOM 1310 C C . LYS A 1 178 ? 2.338 -10.272 8.373 1.00 82.19 178 LYS A C 1
ATOM 1312 O O . LYS A 1 178 ? 2.486 -9.308 7.631 1.00 82.19 178 LYS A O 1
ATOM 1317 N N . ASP A 1 179 ? 3.259 -10.702 9.229 1.00 79.88 179 ASP A N 1
ATOM 1318 C CA . ASP A 1 179 ? 4.571 -10.069 9.318 1.00 79.88 179 ASP A CA 1
ATOM 1319 C C . ASP A 1 179 ? 5.360 -10.248 8.019 1.00 79.88 179 ASP A C 1
ATOM 1321 O O . ASP A 1 179 ? 5.532 -11.365 7.513 1.00 79.88 179 ASP A O 1
ATOM 1325 N N . CYS A 1 180 ? 5.824 -9.108 7.531 1.00 76.69 180 CYS A N 1
ATOM 1326 C CA . CYS A 1 180 ? 7.001 -8.928 6.707 1.00 76.69 180 CYS A CA 1
ATOM 1327 C C . CYS A 1 180 ? 8.188 -8.723 7.681 1.00 76.69 180 CYS A C 1
ATOM 1329 O O . CYS A 1 180 ? 9.267 -9.295 7.453 1.00 76.69 180 CYS A O 1
#

Radius of gyration: 22.32 Å; chains: 1; bounding box: 52×49×57 Å

InterPro domains:
  IPR006311 Twin-arginine translocation pathway, signal sequence [PS51318] (1-33)

Foldseek 3Di:
DDDDDDDDDDDDDDDDDDDDDDDPPPPPQPQPADPDPPFFAPDKDWADPRSDHIDIDGPWGHKDKAKDKDQADDPDQQWKWFALDPPPPPGGIIITIWIFTKDFLQPQDGPPRDRCQLRGFKIWHQHAWWKFFLDPDDCSDQMAIDGDDHGPTTDMDGQPVPDRHHHRRRTGMIGGHGTD

Secondary structure (DSSP, 8-state):
---------------------------------PPP--SSEEEEEEEEETTEEEEEEEEEE---EEEEEESS--SSTTSEEEESSSSGGG---EEEEEESEEEETTSS--TTS---TTT--EEEESSSEEEEESSSSS---SEEEEE--SGGG--EEE---STTSPPTT---EEEESS--

Sequence (180 aa):
MRNTRRFRLQAAAGAGILAGLTGPIALTGAAQAAPTAKGDCQVTEITLHGSRPATHRCLRKEGTVTPNVSVVKCDNSRQLELFWDSPISAGGPVLCILGKGWLNLADGDQADGRNWNDKASAWRAGCSSGHFDENAGWSPGKQQYFDGGDGPSAPSGIFDGQQDHLANDTLTVVTLEKDC